Protein AF-A0A0H5RF93-F1 (afdb_monomer)

InterPro domains:
  IPR007694 DNA helicase, DnaB-like, C-terminal [PS51199] (50-116)
  IPR027032 Twinkle-like protein [PTHR12873] (6-116)
  IPR027417 P-loop containing nucleoside triphosphate hydrolase [G3DSA:3.40.50.300] (36-116)
  IPR027417 P-loop containing nucleoside triphosphate hydrolase [SSF52540] (62-112)

Structure (mmCIF, N/CA/C/O backbone):
data_AF-A0A0H5RF93-F1
#
_entry.id   AF-A0A0H5RF93-F1
#
loop_
_atom_site.group_PDB
_atom_site.id
_atom_site.type_symbol
_atom_site.label_atom_id
_atom_site.label_alt_id
_atom_site.label_comp_id
_atom_site.label_asym_id
_atom_site.label_entity_id
_atom_site.label_seq_id
_atom_site.pdbx_PDB_ins_code
_atom_site.Cartn_x
_atom_site.Cartn_y
_atom_site.Cartn_z
_atom_site.occupancy
_atom_site.B_iso_or_equiv
_atom_site.auth_seq_id
_atom_site.auth_comp_id
_atom_site.auth_asym_id
_atom_site.auth_atom_id
_atom_site.pdbx_PDB_model_num
ATOM 1 N N . MET A 1 1 ? -25.275 -1.499 16.726 1.00 42.38 1 MET A N 1
ATOM 2 C CA . MET A 1 1 ? -26.445 -0.601 16.845 1.00 42.38 1 MET A CA 1
ATOM 3 C C . MET A 1 1 ? -26.728 -0.433 18.327 1.00 42.38 1 MET A C 1
ATOM 5 O O . MET A 1 1 ? -26.791 -1.441 19.017 1.00 42.38 1 MET A O 1
ATOM 9 N N . ALA A 1 2 ? -26.758 0.797 18.841 1.00 53.88 2 ALA A N 1
ATOM 10 C CA . ALA A 1 2 ? -26.924 1.041 20.272 1.00 53.88 2 ALA A CA 1
ATOM 11 C C . ALA A 1 2 ? -28.311 0.555 20.735 1.00 53.88 2 ALA A C 1
ATOM 13 O O . ALA A 1 2 ? -29.326 1.022 20.228 1.00 53.88 2 ALA A O 1
ATOM 14 N N . ASN A 1 3 ? -28.351 -0.394 21.674 1.00 66.38 3 ASN A N 1
ATOM 15 C CA . ASN A 1 3 ? -29.578 -0.980 22.235 1.00 66.38 3 ASN A CA 1
ATOM 16 C C . ASN A 1 3 ? -30.259 -0.031 23.249 1.00 66.38 3 ASN A C 1
ATOM 18 O O . ASN A 1 3 ? -30.488 -0.405 24.396 1.00 66.38 3 ASN A O 1
ATOM 22 N N . GLY A 1 4 ? -30.550 1.211 22.853 1.00 76.88 4 GLY A N 1
ATOM 23 C CA . GLY A 1 4 ? -31.183 2.229 23.700 1.00 76.88 4 GLY A CA 1
ATOM 24 C C . GLY A 1 4 ? -32.381 2.908 23.024 1.00 76.88 4 GLY A C 1
ATOM 25 O O . GLY A 1 4 ? -32.567 2.748 21.817 1.00 76.88 4 GLY A O 1
ATOM 26 N N . PRO A 1 5 ? -33.223 3.642 23.781 1.00 84.62 5 PRO A N 1
ATOM 27 C CA . PRO A 1 5 ? -34.271 4.479 23.198 1.00 84.62 5 PRO A CA 1
ATOM 28 C C . PRO A 1 5 ? -33.651 5.520 22.254 1.00 84.62 5 PRO A C 1
ATOM 30 O O . PRO A 1 5 ? -32.599 6.082 22.556 1.00 84.62 5 PRO A O 1
ATOM 33 N N . LYS A 1 6 ? -34.296 5.774 21.112 1.00 88.31 6 LYS A N 1
ATOM 34 C CA . LYS A 1 6 ? -33.843 6.723 20.088 1.00 88.31 6 LYS A CA 1
ATOM 35 C C . LYS A 1 6 ? -33.784 8.151 20.622 1.00 88.31 6 LYS A C 1
ATOM 37 O O . LYS A 1 6 ? -32.885 8.904 20.261 1.00 88.31 6 LYS A O 1
ATOM 42 N N . ASP A 1 7 ? -34.759 8.528 21.445 1.00 89.56 7 ASP A N 1
ATOM 43 C CA . ASP A 1 7 ? -34.885 9.860 22.028 1.00 89.56 7 ASP A CA 1
ATOM 44 C C . ASP A 1 7 ? -35.513 9.822 23.435 1.00 89.56 7 ASP A C 1
ATOM 46 O O . ASP A 1 7 ? -35.921 8.774 23.944 1.00 89.56 7 ASP A O 1
ATOM 50 N N . ALA A 1 8 ? -35.559 10.983 24.096 1.00 88.12 8 ALA A N 1
ATOM 51 C CA . ALA A 1 8 ? -36.089 11.115 25.454 1.00 88.12 8 ALA A CA 1
ATOM 52 C C . ALA A 1 8 ? -37.592 10.799 25.550 1.00 88.12 8 ALA A C 1
ATOM 54 O O . ALA A 1 8 ? -38.060 10.361 26.600 1.00 88.12 8 ALA A O 1
ATOM 55 N N . ASN A 1 9 ? -38.343 10.992 24.463 1.00 90.50 9 ASN A N 1
ATOM 56 C CA . ASN A 1 9 ? -39.762 10.662 24.423 1.00 90.50 9 ASN A CA 1
ATOM 57 C C . ASN A 1 9 ? -39.957 9.141 24.377 1.00 90.50 9 ASN A C 1
ATOM 59 O O . ASN A 1 9 ? -40.767 8.588 25.116 1.00 90.50 9 ASN A O 1
ATOM 63 N N . GLU A 1 10 ? -39.153 8.438 23.581 1.00 91.25 10 GLU A N 1
ATOM 64 C CA . GLU A 1 10 ? -39.138 6.979 23.572 1.00 91.25 10 GLU A CA 1
ATOM 65 C C . GLU A 1 10 ? -38.654 6.406 24.913 1.00 91.25 10 GLU A C 1
ATOM 67 O O . GLU A 1 10 ? -39.185 5.394 25.371 1.00 91.25 10 GLU A O 1
ATOM 72 N N . ALA A 1 11 ? -37.703 7.065 25.584 1.00 89.50 11 ALA A N 1
ATOM 73 C CA . ALA A 1 11 ? -37.295 6.696 26.939 1.00 89.50 11 ALA A CA 1
ATOM 74 C C . ALA A 1 11 ? -38.458 6.824 27.940 1.00 89.50 11 ALA A C 1
ATOM 76 O O . ALA A 1 11 ? -38.681 5.908 28.730 1.00 89.50 11 ALA A 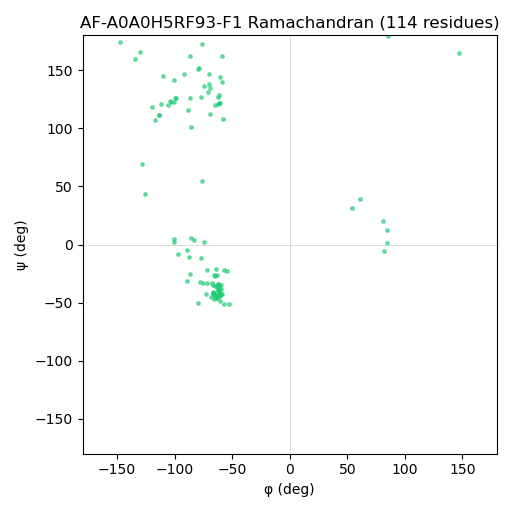O 1
ATOM 77 N N . LEU A 1 12 ? -39.241 7.908 27.858 1.00 88.06 12 LEU A N 1
ATOM 78 C CA . LEU A 1 12 ? -40.425 8.123 28.693 1.00 88.06 12 LEU A CA 1
ATOM 79 C C . LEU A 1 12 ? -41.512 7.069 28.428 1.00 88.06 12 LEU A C 1
ATOM 81 O O . LEU A 1 12 ? -42.031 6.476 29.371 1.00 88.06 12 LEU A O 1
ATOM 85 N N . LEU A 1 13 ? -41.808 6.781 27.156 1.00 90.69 13 LEU A N 1
ATOM 86 C CA . LEU A 1 13 ? -42.777 5.750 26.763 1.00 90.69 13 LEU A CA 1
ATOM 87 C C . LEU A 1 13 ? -42.361 4.348 27.230 1.00 90.69 13 LEU A C 1
ATOM 89 O O . LEU A 1 13 ? -43.210 3.548 27.617 1.00 90.69 13 LEU A O 1
ATOM 93 N N . LYS A 1 14 ? -41.056 4.052 27.231 1.00 89.69 14 LYS A N 1
ATOM 94 C CA . LYS A 1 14 ? -40.497 2.775 27.703 1.00 89.69 14 LYS A CA 1
ATOM 95 C C . LYS A 1 14 ? -40.244 2.730 29.216 1.00 89.69 14 LYS A C 1
ATOM 97 O O . LYS A 1 14 ? -39.691 1.743 29.692 1.00 89.69 14 LYS A O 1
ATOM 102 N N . SER A 1 15 ? -40.635 3.761 29.973 1.00 88.75 15 SER A N 1
ATOM 103 C CA . SER A 1 15 ? -40.370 3.882 31.419 1.00 88.75 15 SER A CA 1
ATOM 104 C C . SER A 1 15 ? -38.883 3.745 31.790 1.00 88.75 15 SER A C 1
ATOM 106 O O . SER A 1 15 ? -38.536 3.252 32.863 1.00 88.75 15 SER A O 1
ATOM 108 N N . VAL A 1 16 ? -37.985 4.177 30.899 1.00 88.12 16 VAL A N 1
ATOM 109 C CA . VAL A 1 16 ? -36.537 4.169 31.126 1.00 88.12 16 VAL A CA 1
ATOM 110 C C . VAL A 1 16 ? -36.133 5.457 31.841 1.00 88.12 16 VAL A C 1
ATOM 112 O O . VAL A 1 16 ? -36.412 6.562 31.378 1.00 88.12 16 VAL A O 1
ATOM 115 N N . SER A 1 17 ? -35.436 5.319 32.968 1.00 88.19 1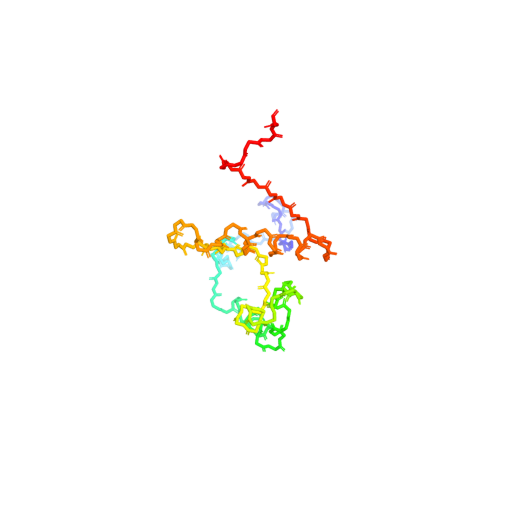7 SER A N 1
ATOM 116 C CA . SER A 1 17 ? -34.931 6.449 33.751 1.00 88.19 17 SER A CA 1
ATOM 117 C C . SER A 1 17 ? -33.801 7.182 33.019 1.00 88.19 17 SER A C 1
ATOM 119 O O . SER A 1 17 ? -32.690 6.670 32.868 1.00 88.19 17 SER A O 1
ATOM 121 N N . ILE A 1 18 ? -34.066 8.423 32.599 1.00 85.56 18 ILE A N 1
ATOM 122 C CA . ILE A 1 18 ? -33.073 9.300 31.953 1.00 85.56 18 ILE A CA 1
ATOM 123 C C . ILE A 1 18 ? -31.910 9.614 32.910 1.00 85.56 18 ILE A C 1
ATOM 125 O O . ILE A 1 18 ? -30.762 9.714 32.482 1.00 85.56 18 ILE A O 1
ATOM 129 N N . ALA A 1 19 ? -32.181 9.729 34.213 1.00 89.00 19 ALA A N 1
ATOM 130 C CA . ALA A 1 19 ? -31.155 10.014 35.213 1.00 89.00 19 ALA A CA 1
ATOM 131 C C . ALA A 1 19 ? -30.105 8.894 35.298 1.00 89.00 19 ALA A C 1
ATOM 133 O O . ALA A 1 19 ? -28.916 9.172 35.462 1.00 89.00 19 ALA A O 1
ATOM 134 N N . ASP A 1 20 ? -30.528 7.641 35.138 1.00 87.81 20 ASP A N 1
ATOM 135 C CA . ASP A 1 20 ? -29.622 6.493 35.165 1.00 87.81 20 ASP A CA 1
ATOM 136 C C . ASP A 1 20 ? -28.863 6.342 33.840 1.00 87.81 20 ASP A C 1
ATOM 138 O O . ASP A 1 20 ? -27.679 5.996 33.846 1.00 87.81 20 ASP A O 1
ATOM 142 N N . LEU A 1 21 ? -29.482 6.712 32.710 1.00 86.75 21 LEU A N 1
ATOM 143 C CA . LEU A 1 21 ? -28.788 6.833 31.421 1.00 86.75 21 LEU A CA 1
ATOM 144 C C . LEU A 1 21 ? -27.663 7.876 31.473 1.00 86.75 21 LEU A C 1
ATOM 146 O O . LEU A 1 21 ? -26.567 7.608 30.995 1.00 86.75 21 LEU A O 1
ATOM 150 N N . ILE A 1 22 ? -27.889 9.036 32.101 1.00 87.50 22 ILE A N 1
ATOM 151 C CA . ILE A 1 22 ? -26.855 10.076 32.246 1.00 87.50 22 ILE A CA 1
ATOM 152 C C . ILE A 1 22 ? -25.717 9.602 33.160 1.00 87.50 22 ILE A C 1
ATOM 154 O O . ILE A 1 22 ? -24.550 9.818 32.843 1.00 87.50 22 ILE A O 1
ATOM 158 N N . LYS A 1 23 ? -26.029 8.934 34.279 1.00 89.69 23 LYS A N 1
ATOM 159 C CA . LYS A 1 23 ? -25.007 8.416 35.210 1.00 89.69 23 LYS A CA 1
ATOM 160 C C . LYS A 1 23 ? -24.151 7.302 34.606 1.00 89.69 23 LYS A C 1
ATOM 162 O O . LYS A 1 23 ? -22.977 7.195 34.943 1.00 89.69 23 LYS A O 1
ATOM 167 N N . SER A 1 24 ? -24.744 6.464 33.758 1.00 87.50 24 SER A N 1
ATOM 168 C CA . SER A 1 24 ? -24.068 5.339 33.098 1.00 87.50 24 SER A CA 1
ATOM 169 C C . SER A 1 24 ? -23.418 5.712 31.762 1.00 87.50 24 SER A C 1
ATOM 171 O O . SER A 1 24 ? -22.739 4.881 31.158 1.00 87.50 24 SER A O 1
ATOM 173 N N . ALA A 1 25 ? -23.600 6.952 31.300 1.00 85.12 25 ALA A N 1
ATOM 174 C CA . ALA A 1 25 ? -23.060 7.417 30.035 1.00 85.12 25 ALA A CA 1
ATOM 175 C C . ALA A 1 25 ? -21.525 7.361 30.036 1.00 85.12 25 ALA A C 1
ATOM 177 O O . ALA A 1 25 ? -20.848 8.014 30.834 1.00 85.12 25 ALA A O 1
ATOM 178 N N . ALA A 1 26 ? -20.966 6.601 29.098 1.00 82.06 26 ALA A N 1
ATOM 179 C CA . ALA A 1 26 ? -19.544 6.642 28.803 1.00 82.06 26 ALA A CA 1
ATOM 180 C C . ALA A 1 26 ? -19.222 7.865 27.935 1.00 82.06 26 ALA A C 1
ATOM 182 O O . ALA A 1 26 ? -20.050 8.324 27.143 1.00 82.06 26 ALA A O 1
ATOM 183 N N . ARG A 1 27 ? -17.992 8.383 28.046 1.00 78.38 27 ARG A N 1
ATOM 184 C CA . ARG A 1 27 ? -17.518 9.394 27.096 1.00 78.38 27 ARG A CA 1
ATOM 185 C C . ARG A 1 27 ? -17.512 8.776 2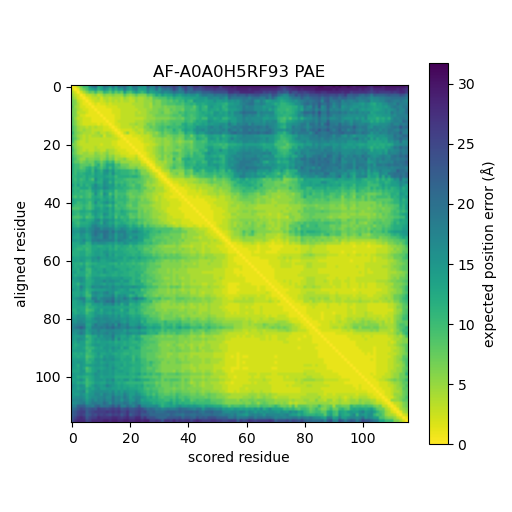5.697 1.00 78.38 27 ARG A C 1
ATOM 187 O O . ARG A 1 27 ? -16.929 7.702 25.542 1.00 78.38 27 ARG A O 1
ATOM 194 N N . PRO A 1 28 ? -18.119 9.431 24.695 1.00 74.31 28 PRO A N 1
ATOM 195 C CA . PRO A 1 28 ? -18.026 8.954 23.330 1.00 74.31 28 PRO A CA 1
ATOM 196 C C . PRO A 1 28 ? -16.550 8.951 22.933 1.00 74.31 28 PRO A C 1
ATOM 198 O O . PRO A 1 28 ? -15.867 9.973 23.023 1.00 74.31 28 PRO A O 1
ATOM 201 N N . GLN A 1 29 ? -16.046 7.781 22.551 1.00 74.25 29 GLN A N 1
ATOM 202 C CA . GLN A 1 29 ? -14.761 7.707 21.877 1.00 74.25 29 GLN A CA 1
ATOM 203 C C . GLN A 1 29 ? -14.933 8.303 20.483 1.00 74.25 29 GLN A C 1
ATOM 205 O O . GLN A 1 29 ? -15.955 8.100 19.828 1.00 74.25 29 GLN A O 1
ATOM 210 N N . HIS A 1 30 ? -13.955 9.093 20.057 1.00 79.81 30 HIS A N 1
ATOM 211 C CA . HIS A 1 30 ? -13.967 9.646 18.715 1.00 79.81 30 HIS A CA 1
ATOM 212 C C . HIS A 1 30 ? -13.699 8.511 17.724 1.00 79.81 30 HIS A C 1
ATOM 214 O O . HIS A 1 30 ? -12.734 7.776 17.903 1.00 79.81 30 HIS A O 1
ATOM 220 N N . GLU A 1 31 ? -14.503 8.392 16.667 1.00 77.00 31 GLU A N 1
ATOM 221 C CA . GLU A 1 31 ? -14.437 7.268 15.713 1.00 77.00 31 GLU A CA 1
ATOM 222 C C . GLU A 1 31 ? -13.057 7.089 15.054 1.00 77.00 31 GLU A C 1
ATOM 224 O O . GLU A 1 31 ? -12.719 6.009 14.586 1.00 77.00 31 GLU A O 1
ATOM 229 N N . GLN A 1 32 ? -12.242 8.147 15.034 1.00 82.06 32 GLN A N 1
ATOM 230 C CA . GLN A 1 32 ? -10.887 8.144 14.470 1.00 82.06 32 GLN A CA 1
ATOM 231 C C . GLN A 1 32 ? -9.761 8.011 15.513 1.00 82.06 32 GLN A C 1
ATOM 233 O O . GLN A 1 32 ? -8.591 8.093 15.149 1.00 82.06 32 GLN A O 1
ATOM 238 N N . ILE A 1 33 ? -10.081 7.861 16.803 1.00 84.75 33 ILE A N 1
ATOM 239 C CA . ILE A 1 33 ? -9.089 7.726 17.879 1.00 84.75 33 ILE A CA 1
ATOM 240 C C . ILE A 1 33 ? -9.197 6.322 18.465 1.00 84.75 33 ILE A C 1
ATOM 242 O O . ILE A 1 33 ? -10.167 6.000 19.144 1.00 84.75 33 ILE A O 1
ATOM 246 N N . LEU A 1 34 ? -8.169 5.513 18.226 1.00 85.50 34 LEU A N 1
ATOM 247 C CA . LEU A 1 34 ? -8.049 4.156 18.753 1.00 85.50 34 LEU A CA 1
ATOM 248 C C . LEU A 1 34 ? -7.117 4.135 19.966 1.00 85.50 34 LEU A C 1
ATOM 250 O O . LEU A 1 34 ? -6.093 4.824 19.994 1.00 85.50 34 LEU A O 1
ATOM 254 N N . GLY A 1 35 ? -7.457 3.327 20.966 1.00 86.88 35 GLY A N 1
ATOM 255 C CA . GLY A 1 35 ? -6.563 2.983 22.061 1.00 86.88 35 GLY A CA 1
ATOM 256 C C . GLY A 1 35 ? -5.671 1.788 21.715 1.00 86.88 35 GLY A C 1
ATOM 257 O O . GLY A 1 35 ? -5.963 0.985 20.834 1.00 86.88 35 GLY A O 1
ATOM 258 N N . ILE A 1 36 ? -4.585 1.610 22.472 1.00 87.56 36 ILE A N 1
ATOM 259 C CA . ILE A 1 36 ? -3.666 0.465 22.302 1.00 87.56 36 ILE A CA 1
ATOM 260 C C . ILE A 1 36 ? -4.391 -0.876 22.507 1.00 87.56 36 ILE A C 1
ATOM 262 O O . ILE A 1 36 ? -4.070 -1.863 21.850 1.00 87.56 36 ILE A O 1
ATOM 266 N N . ALA A 1 37 ? -5.369 -0.918 23.416 1.00 89.38 37 ALA A N 1
ATOM 267 C CA . ALA A 1 37 ? -6.154 -2.123 23.671 1.00 89.38 37 ALA A CA 1
ATOM 268 C C . ALA A 1 37 ? -6.951 -2.565 22.433 1.00 89.38 37 ALA A C 1
ATOM 270 O O . ALA A 1 37 ? -7.069 -3.767 22.198 1.00 89.38 37 ALA A O 1
ATOM 271 N N . ASP A 1 38 ? -7.419 -1.605 21.632 1.00 89.00 38 ASP A N 1
ATOM 272 C CA . ASP A 1 38 ? -8.214 -1.857 20.430 1.00 89.00 38 ASP A CA 1
ATOM 273 C C . ASP A 1 38 ? -7.347 -2.456 19.309 1.00 89.00 38 ASP A C 1
ATOM 275 O O . ASP A 1 38 ? -7.794 -3.338 18.584 1.00 89.00 38 ASP A O 1
ATOM 279 N N . LEU A 1 39 ? -6.067 -2.069 19.237 1.00 92.12 39 LEU A N 1
ATOM 280 C CA . LEU A 1 39 ? -5.103 -2.565 18.243 1.00 92.12 39 LEU A CA 1
ATOM 281 C C . LEU A 1 39 ? -4.564 -3.971 18.540 1.00 92.12 39 LEU A C 1
ATOM 283 O O . LEU A 1 39 ? -3.894 -4.571 17.702 1.00 92.12 39 LEU A O 1
ATOM 287 N N . ARG A 1 40 ? -4.801 -4.518 19.739 1.00 94.31 40 ARG A N 1
ATOM 288 C CA . ARG A 1 40 ? -4.165 -5.772 20.180 1.00 94.31 40 ARG A CA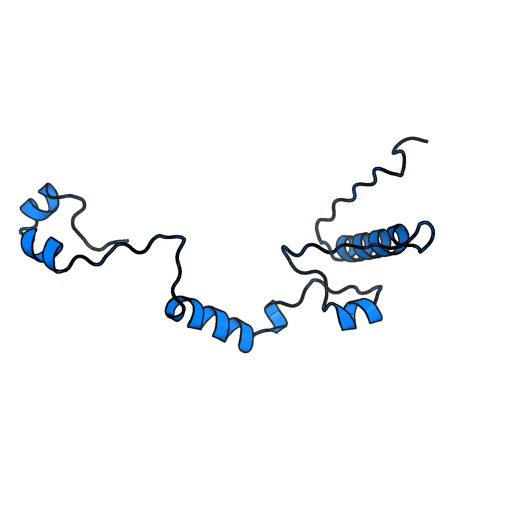 1
ATOM 289 C C . ARG A 1 40 ? -4.493 -6.954 19.268 1.00 94.31 40 ARG A C 1
ATOM 291 O O . ARG A 1 40 ? -3.629 -7.802 19.054 1.00 94.31 40 ARG A O 1
ATOM 298 N N . ALA A 1 41 ? -5.729 -7.024 18.780 1.00 92.56 41 ALA A N 1
ATOM 299 C CA . ALA A 1 41 ? -6.160 -8.084 17.876 1.00 92.56 41 ALA A CA 1
ATOM 300 C C . ALA A 1 41 ? -5.467 -7.967 16.511 1.00 92.56 41 ALA A C 1
ATOM 302 O O . ALA A 1 41 ? -4.937 -8.961 16.023 1.00 92.56 41 ALA A O 1
ATOM 303 N N . ASP A 1 42 ? -5.395 -6.754 15.960 1.00 90.88 42 ASP A N 1
ATOM 304 C CA . ASP A 1 42 ? -4.761 -6.484 14.666 1.00 90.88 42 ASP A CA 1
ATOM 305 C C . ASP A 1 42 ? -3.258 -6.774 14.705 1.00 90.88 42 ASP A C 1
ATOM 307 O O . ASP A 1 42 ? -2.729 -7.456 13.830 1.00 90.88 42 ASP A O 1
ATOM 311 N N . VAL A 1 43 ? -2.576 -6.338 15.769 1.00 92.19 43 VAL A N 1
ATOM 312 C CA . VAL A 1 43 ? -1.146 -6.618 15.974 1.00 92.19 43 VAL A CA 1
ATOM 313 C C . VAL A 1 43 ? -0.897 -8.120 16.115 1.00 92.19 43 VAL A C 1
ATOM 315 O O . VAL A 1 43 ? 0.084 -8.641 15.587 1.00 92.19 43 VAL A O 1
ATOM 318 N N . LEU A 1 44 ? -1.771 -8.840 16.825 1.00 94.06 44 LEU A N 1
ATOM 319 C CA . LEU A 1 44 ? -1.647 -10.289 16.949 1.00 94.06 44 LEU A CA 1
ATOM 320 C C . LEU A 1 44 ? -1.852 -10.991 15.598 1.00 94.06 44 LEU A C 1
ATOM 322 O O . LEU A 1 44 ? -1.095 -11.912 15.290 1.00 94.06 44 LEU A O 1
ATOM 326 N N . ASP A 1 45 ? -2.832 -10.564 14.794 1.00 93.19 45 ASP A N 1
ATOM 327 C CA . ASP A 1 45 ? -3.044 -11.101 13.441 1.00 93.19 45 ASP A CA 1
ATOM 328 C C . ASP A 1 45 ? -1.820 -10.850 12.555 1.00 93.19 45 ASP A C 1
ATOM 330 O O . ASP A 1 45 ? -1.363 -11.766 11.875 1.00 93.19 45 ASP A O 1
ATOM 334 N N . GLU A 1 46 ? -1.222 -9.659 12.630 1.00 91.38 46 GLU A N 1
ATOM 335 C CA . GLU A 1 46 ? -0.015 -9.318 11.874 1.00 91.38 46 GLU A CA 1
ATOM 336 C C . GLU A 1 46 ? 1.178 -10.206 12.244 1.00 91.38 46 GLU A C 1
ATOM 338 O O . GLU A 1 46 ? 1.868 -10.727 11.364 1.00 91.38 46 GLU A O 1
ATOM 343 N N . VAL A 1 47 ? 1.395 -10.448 13.539 1.00 91.38 47 VAL A N 1
ATOM 344 C CA . VAL A 1 47 ? 2.486 -11.309 14.019 1.00 91.38 47 VAL A CA 1
ATOM 345 C C . VAL A 1 47 ? 2.273 -12.768 13.609 1.00 91.38 47 VAL A C 1
ATOM 347 O O . VAL A 1 47 ? 3.224 -13.437 13.202 1.00 91.38 47 VAL A O 1
ATOM 350 N N . LEU A 1 48 ? 1.042 -13.277 13.707 1.00 94.12 48 LEU A N 1
ATOM 351 C CA . LEU A 1 48 ? 0.731 -14.669 13.369 1.00 94.12 48 LEU A CA 1
ATOM 352 C C . LEU A 1 48 ? 0.685 -14.912 11.856 1.00 94.12 48 LEU A C 1
ATOM 354 O O . LEU A 1 48 ? 1.055 -15.991 11.393 1.00 94.12 48 LEU A O 1
ATOM 358 N N . TYR A 1 49 ? 0.248 -13.918 11.083 1.00 90.06 49 TYR A N 1
ATOM 359 C CA . TYR A 1 49 ? -0.013 -14.036 9.652 1.00 90.06 49 TYR A CA 1
ATOM 360 C C . TYR A 1 49 ? 0.744 -12.996 8.822 1.00 90.06 49 TYR A C 1
ATOM 362 O O . TYR A 1 49 ? 0.213 -12.460 7.847 1.00 90.06 49 TYR A O 1
ATOM 370 N N . GLY A 1 50 ? 2.019 -12.768 9.143 1.00 82.81 50 GLY A N 1
ATOM 371 C CA . GLY A 1 50 ? 2.877 -11.806 8.439 1.00 82.81 50 GLY A CA 1
ATOM 372 C C . GLY A 1 50 ? 2.965 -12.017 6.919 1.00 82.81 50 GLY A C 1
ATOM 373 O O . GLY A 1 50 ? 3.203 -11.072 6.170 1.00 82.81 50 GLY A O 1
ATOM 374 N N . SER A 1 51 ? 2.698 -13.232 6.424 1.00 82.44 51 SER A N 1
ATOM 375 C CA . SER A 1 51 ? 2.626 -13.517 4.985 1.00 82.44 51 SER A CA 1
ATOM 376 C C . SER A 1 51 ? 1.504 -12.767 4.258 1.00 82.44 51 SER A C 1
ATOM 378 O O . SER A 1 51 ? 1.658 -12.473 3.075 1.00 82.44 51 SER A O 1
ATOM 380 N N . LYS A 1 52 ? 0.415 -12.394 4.950 1.00 82.19 52 LYS A N 1
ATOM 381 C CA . LYS A 1 52 ? -0.676 -11.568 4.395 1.00 82.19 52 LYS A CA 1
ATOM 382 C C . LYS A 1 52 ? -0.213 -10.154 4.020 1.00 82.19 52 LYS A C 1
ATOM 384 O O . LYS A 1 52 ? -0.865 -9.495 3.216 1.00 82.19 52 LYS A O 1
ATOM 389 N N . TYR A 1 53 ? 0.901 -9.701 4.596 1.00 82.12 53 TYR A N 1
ATOM 390 C CA . TYR A 1 53 ? 1.446 -8.352 4.435 1.00 82.12 53 TYR A CA 1
ATOM 391 C C . TYR A 1 53 ? 2.613 -8.303 3.432 1.00 82.12 53 TYR A C 1
ATOM 393 O O . TYR A 1 53 ? 3.239 -7.257 3.244 1.00 82.12 53 TYR A O 1
ATOM 401 N N . ILE A 1 54 ? 2.909 -9.428 2.771 1.00 87.88 54 ILE A N 1
ATOM 402 C CA . ILE A 1 54 ? 3.874 -9.500 1.671 1.00 87.88 54 ILE A CA 1
ATOM 403 C C . ILE A 1 54 ? 3.242 -8.874 0.421 1.00 87.88 54 ILE A C 1
ATOM 405 O O . ILE A 1 54 ? 2.070 -9.096 0.119 1.00 87.88 54 ILE A O 1
ATOM 409 N N . GLY A 1 55 ? 4.023 -8.067 -0.297 1.00 92.88 55 GLY A N 1
ATOM 410 C CA . GLY A 1 55 ? 3.582 -7.419 -1.525 1.00 92.88 55 GLY A CA 1
ATOM 411 C C . GLY A 1 55 ? 3.550 -8.364 -2.728 1.00 92.88 55 GLY A C 1
ATOM 412 O O . GLY A 1 55 ? 4.055 -9.486 -2.681 1.00 92.88 55 GLY A O 1
ATOM 413 N N . VAL A 1 56 ? 3.007 -7.882 -3.847 1.00 95.06 56 VAL A N 1
ATOM 414 C CA . VAL A 1 56 ? 3.038 -8.612 -5.123 1.00 95.06 56 VAL A CA 1
ATOM 415 C C . VAL A 1 56 ? 4.498 -8.821 -5.536 1.00 95.06 56 VAL A C 1
ATOM 417 O O . VAL A 1 56 ? 5.238 -7.839 -5.637 1.00 95.06 56 VAL A O 1
ATOM 420 N N . PRO A 1 57 ? 4.959 -10.066 -5.722 1.00 95.19 57 PRO A N 1
ATOM 421 C CA . PRO A 1 57 ? 6.373 -10.335 -5.917 1.00 95.19 57 PRO A CA 1
ATOM 422 C C . PRO A 1 57 ? 6.876 -9.835 -7.275 1.00 95.19 57 PRO A C 1
ATOM 424 O O . PRO A 1 57 ? 6.170 -9.920 -8.273 1.00 95.19 57 PRO A O 1
ATOM 427 N N . PHE A 1 58 ? 8.128 -9.384 -7.345 1.00 95.88 58 PHE A N 1
ATOM 428 C CA . PHE A 1 58 ? 8.797 -9.117 -8.621 1.00 95.88 58 PHE A CA 1
ATOM 429 C C . PHE A 1 58 ? 9.439 -10.402 -9.156 1.00 95.88 58 PHE A C 1
ATOM 431 O O . PHE A 1 58 ? 10.512 -10.802 -8.696 1.00 95.88 58 PHE A O 1
ATOM 438 N N . ALA A 1 59 ? 8.795 -11.064 -10.120 1.00 93.44 59 ALA A N 1
ATOM 439 C CA . ALA A 1 59 ? 9.297 -12.297 -10.723 1.00 93.44 59 AL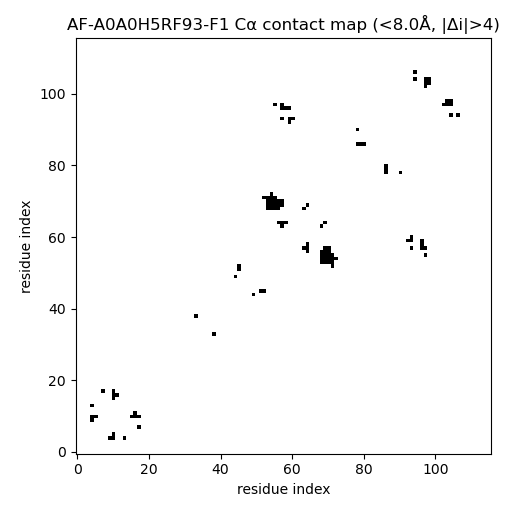A A CA 1
ATOM 440 C C . ALA A 1 59 ? 10.577 -12.062 -11.541 1.00 93.44 59 ALA A C 1
ATOM 442 O O . ALA A 1 59 ? 11.469 -12.909 -11.578 1.00 93.44 59 ALA A O 1
ATOM 443 N N . THR A 1 60 ? 10.690 -10.890 -12.166 1.00 95.19 60 THR A N 1
ATOM 444 C CA . THR A 1 60 ? 11.810 -10.547 -13.055 1.00 95.19 60 THR A CA 1
ATOM 445 C C . THR A 1 60 ? 13.016 -9.950 -12.325 1.00 95.19 60 THR A C 1
ATOM 447 O O . THR A 1 60 ? 14.093 -9.832 -12.907 1.00 95.19 60 THR A O 1
ATOM 450 N N . LEU A 1 61 ? 12.868 -9.602 -11.040 1.00 95.19 61 LEU A N 1
ATOM 451 C CA . LEU A 1 61 ? 13.894 -8.939 -10.228 1.00 95.19 61 LEU A CA 1
ATOM 452 C C . LEU A 1 61 ? 14.123 -9.697 -8.903 1.00 95.19 61 LEU A C 1
ATOM 454 O O . LEU A 1 61 ? 13.801 -9.172 -7.835 1.00 95.19 61 LEU A O 1
ATOM 458 N N . PRO A 1 62 ? 14.707 -10.913 -8.922 1.00 95.44 62 PRO A N 1
ATOM 459 C CA . PRO A 1 62 ? 14.788 -11.789 -7.746 1.00 95.44 62 PRO A CA 1
ATOM 460 C C . PRO A 1 62 ? 15.577 -11.180 -6.578 1.00 95.44 62 PRO A C 1
ATOM 462 O O . PRO A 1 62 ? 15.177 -11.309 -5.422 1.00 95.44 62 PRO A O 1
ATOM 465 N N . THR A 1 63 ? 16.665 -10.458 -6.859 1.00 96.12 63 THR A N 1
ATOM 466 C CA . THR A 1 63 ? 17.447 -9.764 -5.822 1.00 96.12 63 THR A CA 1
ATOM 467 C C . THR A 1 63 ? 16.638 -8.644 -5.170 1.00 96.12 63 THR A C 1
ATOM 469 O O . THR A 1 63 ? 16.631 -8.514 -3.948 1.00 96.12 63 THR A O 1
ATOM 472 N N . LEU A 1 64 ? 15.909 -7.858 -5.969 1.00 93.88 64 LEU A N 1
ATOM 473 C CA . LEU A 1 64 ? 15.051 -6.791 -5.455 1.00 93.88 64 LEU A CA 1
ATOM 474 C C . LEU A 1 64 ? 13.877 -7.373 -4.659 1.00 93.88 64 LEU A C 1
ATOM 476 O O . LEU A 1 64 ? 13.561 -6.876 -3.582 1.00 93.88 64 LEU A O 1
ATOM 480 N N . GLN A 1 65 ? 13.283 -8.465 -5.143 1.00 95.06 65 GLN A N 1
ATOM 481 C CA . GLN A 1 65 ? 12.227 -9.196 -4.452 1.00 95.06 65 GLN A CA 1
ATOM 482 C C . GLN A 1 65 ? 12.687 -9.703 -3.084 1.00 95.06 65 GLN A C 1
ATOM 484 O O . GLN A 1 65 ? 11.953 -9.586 -2.101 1.00 95.06 65 GLN A O 1
ATOM 489 N N . ALA A 1 66 ? 13.905 -10.240 -2.997 1.00 95.06 66 ALA A N 1
ATOM 490 C CA . ALA A 1 66 ? 14.463 -10.717 -1.738 1.00 95.06 66 ALA A CA 1
ATOM 491 C C . ALA A 1 66 ? 14.595 -9.593 -0.697 1.00 95.06 66 ALA A C 1
ATOM 493 O O . ALA A 1 66 ? 14.371 -9.857 0.488 1.00 95.06 66 ALA A O 1
ATOM 494 N N . LEU A 1 67 ? 14.904 -8.369 -1.142 1.00 94.31 67 LEU A N 1
ATOM 495 C CA . LEU A 1 67 ? 15.053 -7.182 -0.299 1.00 94.31 67 LEU A CA 1
ATOM 496 C C . LEU A 1 67 ? 13.706 -6.550 0.081 1.00 94.31 67 LEU A C 1
ATOM 498 O O . LEU A 1 67 ? 13.466 -6.294 1.256 1.00 94.31 67 LEU A O 1
ATOM 502 N N . LEU A 1 68 ? 12.828 -6.302 -0.895 1.00 93.00 68 LEU A N 1
ATOM 503 C CA . LEU A 1 68 ? 11.592 -5.536 -0.691 1.00 93.00 68 LEU A CA 1
ATOM 504 C C . LEU A 1 68 ? 10.407 -6.384 -0.224 1.00 93.00 68 LEU A C 1
ATOM 506 O O . LEU A 1 68 ? 9.508 -5.856 0.427 1.00 93.00 68 LEU A O 1
ATOM 510 N N . LYS A 1 69 ? 10.419 -7.688 -0.533 1.00 93.69 69 LYS A N 1
ATOM 511 C CA . LYS A 1 69 ? 9.286 -8.609 -0.348 1.00 93.69 69 LYS A CA 1
ATOM 512 C C . LYS A 1 69 ? 8.043 -8.200 -1.155 1.00 93.69 69 LYS A C 1
ATOM 514 O O . LYS A 1 69 ? 6.918 -8.370 -0.695 1.00 93.69 69 LYS A O 1
ATOM 519 N N . GLY A 1 70 ? 8.262 -7.723 -2.379 1.00 94.06 70 GLY A N 1
ATOM 520 C CA . GLY A 1 70 ? 7.213 -7.366 -3.335 1.00 94.06 70 GLY A CA 1
ATOM 521 C C . GLY A 1 70 ? 6.663 -5.950 -3.172 1.00 94.06 70 GLY A C 1
ATOM 522 O O . GLY A 1 70 ? 7.089 -5.202 -2.296 1.00 94.06 70 GLY A O 1
ATOM 523 N N . HIS A 1 71 ? 5.713 -5.599 -4.040 1.00 94.94 71 HIS A N 1
ATOM 524 C CA . HIS A 1 71 ? 5.020 -4.315 -4.047 1.00 94.94 71 HIS A CA 1
ATOM 525 C C . HIS A 1 71 ? 3.778 -4.335 -3.145 1.00 94.94 71 HIS A C 1
ATOM 527 O O . HIS A 1 71 ? 2.828 -5.080 -3.407 1.00 94.94 71 HIS A O 1
ATOM 533 N N . ARG A 1 72 ? 3.766 -3.538 -2.074 1.00 93.62 72 ARG A N 1
ATOM 534 C CA . ARG A 1 72 ? 2.661 -3.496 -1.098 1.00 93.62 72 ARG A CA 1
ATOM 535 C C . ARG A 1 72 ? 1.623 -2.434 -1.439 1.00 93.62 72 ARG A C 1
ATOM 537 O O . ARG A 1 72 ? 1.930 -1.338 -1.898 1.00 93.62 72 ARG A O 1
ATOM 544 N N . LYS A 1 73 ? 0.364 -2.734 -1.120 1.00 90.25 73 LYS A N 1
ATOM 545 C CA . LYS A 1 73 ? -0.744 -1.789 -1.281 1.00 90.25 73 LYS A CA 1
ATOM 546 C C . LYS A 1 73 ? -0.528 -0.556 -0.395 1.00 90.25 73 LYS A C 1
ATOM 548 O O . LYS A 1 73 ? -0.373 -0.685 0.813 1.00 90.25 73 LYS A O 1
ATOM 553 N N . GLY A 1 74 ? -0.584 0.630 -1.000 1.00 90.50 74 GLY A N 1
ATOM 554 C CA . GLY A 1 74 ? -0.469 1.911 -0.295 1.00 90.50 74 GLY A CA 1
ATOM 555 C C . GLY A 1 74 ? 0.965 2.383 -0.037 1.00 90.50 74 GLY A C 1
ATOM 556 O O . GLY A 1 74 ? 1.136 3.448 0.549 1.00 90.50 74 GLY A O 1
ATOM 557 N N . GLU A 1 75 ? 1.989 1.640 -0.469 1.00 92.50 75 GLU A N 1
ATOM 558 C CA . GLU A 1 75 ? 3.374 2.098 -0.337 1.00 92.50 75 GLU A CA 1
ATOM 559 C C . GLU A 1 75 ? 3.753 3.113 -1.430 1.00 92.50 75 GLU A C 1
ATOM 561 O O . GLU A 1 75 ? 3.247 3.067 -2.553 1.00 92.50 75 GLU A O 1
ATOM 566 N N . LEU A 1 76 ? 4.686 4.013 -1.106 1.00 94.06 76 LEU A N 1
ATOM 567 C CA . LEU A 1 76 ? 5.308 4.933 -2.057 1.00 94.06 76 LEU A CA 1
ATOM 568 C C . LEU A 1 76 ? 6.787 4.576 -2.206 1.00 94.06 76 LEU A C 1
ATOM 570 O O . LEU A 1 76 ? 7.579 4.777 -1.285 1.00 94.06 76 LEU A O 1
ATOM 574 N N . THR A 1 77 ? 7.173 4.070 -3.375 1.00 92.38 77 THR A N 1
ATOM 575 C CA . THR A 1 77 ? 8.572 3.762 -3.694 1.00 92.38 77 THR A CA 1
ATOM 576 C C . THR A 1 77 ? 9.184 4.874 -4.540 1.00 92.38 77 THR A C 1
ATOM 578 O O . THR A 1 77 ? 8.664 5.213 -5.600 1.00 92.38 77 THR A O 1
ATOM 581 N N . VAL A 1 78 ? 10.319 5.422 -4.097 1.00 94.50 78 VAL A N 1
ATOM 582 C CA . VAL A 1 78 ? 11.039 6.492 -4.803 1.00 94.50 78 VAL A CA 1
ATOM 583 C C . VAL A 1 78 ? 12.369 5.961 -5.333 1.00 94.50 78 VAL A C 1
ATOM 585 O O . VAL A 1 78 ? 13.226 5.541 -4.560 1.00 94.50 78 VAL A O 1
ATOM 588 N N . PHE A 1 79 ? 12.563 6.025 -6.652 1.00 93.88 79 PHE A N 1
ATOM 589 C CA . PHE A 1 79 ? 13.839 5.720 -7.305 1.00 93.88 79 PHE A CA 1
ATOM 590 C C . PHE A 1 79 ? 14.579 7.011 -7.660 1.00 93.88 79 PHE A C 1
ATOM 592 O O . PHE A 1 79 ? 14.071 7.845 -8.408 1.00 93.88 79 PHE A O 1
ATOM 599 N N . THR A 1 80 ? 15.803 7.162 -7.155 1.00 95.06 80 THR A N 1
ATOM 600 C CA . THR A 1 80 ? 16.637 8.358 -7.351 1.00 95.06 80 THR A CA 1
ATOM 601 C C . THR A 1 80 ? 18.075 7.993 -7.727 1.00 95.06 80 THR A C 1
ATOM 603 O O . THR A 1 80 ? 18.514 6.864 -7.529 1.00 95.06 80 THR A O 1
ATOM 606 N N . GLY A 1 81 ? 18.795 8.939 -8.328 1.00 94.62 81 GLY A N 1
ATOM 607 C CA . GLY A 1 81 ? 20.159 8.776 -8.837 1.00 94.62 81 GLY A CA 1
ATOM 608 C C . GLY A 1 81 ? 20.415 9.619 -10.095 1.00 94.62 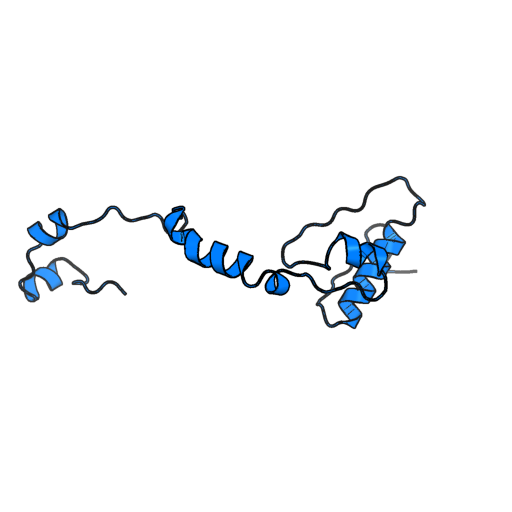81 GLY A C 1
ATOM 609 O O . GLY A 1 81 ? 19.454 10.083 -10.723 1.00 94.62 81 GLY A O 1
ATOM 610 N N . PRO A 1 82 ? 21.680 9.827 -10.504 1.00 95.50 82 PRO A N 1
ATOM 611 C CA . PRO A 1 82 ? 22.018 10.617 -11.689 1.00 95.50 82 PRO A CA 1
ATOM 612 C C . PRO A 1 82 ? 21.398 10.090 -12.993 1.00 95.50 82 PRO A C 1
ATOM 614 O O . PRO A 1 82 ? 20.899 8.961 -13.090 1.00 95.50 82 PRO A O 1
ATOM 617 N N . THR A 1 83 ? 21.368 10.951 -14.008 1.00 90.50 83 THR A N 1
ATOM 618 C CA . THR A 1 83 ? 20.881 10.622 -15.356 1.00 90.50 83 THR A CA 1
ATOM 619 C C . THR A 1 83 ? 21.714 9.496 -15.968 1.00 90.50 83 THR A C 1
ATOM 621 O O . THR A 1 83 ? 22.912 9.399 -15.723 1.00 90.50 83 THR A O 1
ATOM 624 N N . GLY A 1 84 ? 21.073 8.611 -16.733 1.00 89.94 84 GLY A N 1
ATOM 625 C CA . GLY A 1 84 ? 21.749 7.483 -17.383 1.00 89.94 84 GLY A CA 1
ATOM 626 C C . GLY A 1 84 ? 21.991 6.247 -16.505 1.00 89.94 84 GLY A C 1
ATOM 627 O O . GLY A 1 84 ? 22.370 5.215 -17.038 1.00 89.94 84 GLY A O 1
ATOM 628 N N . LEU A 1 85 ? 21.694 6.281 -15.198 1.00 95.00 85 LEU A N 1
ATOM 629 C CA . LEU A 1 85 ? 21.833 5.106 -14.311 1.00 95.00 85 LEU A CA 1
ATOM 630 C C . LEU A 1 85 ? 20.751 4.019 -14.476 1.00 95.00 85 LEU A C 1
ATOM 632 O O . LEU A 1 85 ? 20.731 3.054 -13.720 1.00 95.00 85 LEU A O 1
ATOM 636 N N . GLY A 1 86 ? 19.815 4.175 -15.414 1.00 93.56 86 GLY A N 1
ATOM 637 C CA . GLY A 1 86 ? 18.784 3.158 -15.660 1.00 93.56 86 GLY A CA 1
ATOM 638 C C . GLY A 1 86 ? 17.584 3.184 -14.704 1.00 93.56 86 GLY A C 1
ATOM 639 O O . GLY A 1 86 ? 16.859 2.198 -14.619 1.00 93.56 86 GLY A O 1
ATOM 640 N N . LYS A 1 87 ? 17.315 4.305 -14.016 1.00 95.00 87 LYS A N 1
ATOM 641 C CA . LYS A 1 87 ? 16.114 4.471 -13.162 1.00 95.00 87 LYS A CA 1
ATOM 642 C C . LYS A 1 87 ? 14.823 4.137 -13.912 1.00 95.00 87 LYS A C 1
ATOM 644 O O . LYS A 1 87 ? 14.034 3.319 -13.454 1.00 95.00 87 LYS A O 1
ATOM 649 N N . THR A 1 88 ? 14.647 4.742 -15.087 1.00 93.50 88 THR A N 1
ATOM 650 C CA . THR A 1 88 ? 13.490 4.506 -15.957 1.00 93.50 88 THR A CA 1
ATOM 651 C C . THR A 1 88 ? 13.427 3.046 -16.387 1.00 93.50 88 THR A C 1
ATOM 653 O O . THR A 1 88 ? 12.353 2.468 -16.380 1.00 93.50 88 THR A O 1
ATOM 656 N N . THR A 1 89 ? 14.570 2.417 -16.672 1.00 93.94 89 THR A N 1
ATOM 657 C CA . THR A 1 89 ? 14.643 0.994 -17.029 1.00 93.94 89 THR A CA 1
ATOM 658 C C . THR A 1 89 ? 14.110 0.099 -15.911 1.00 93.94 89 THR A C 1
ATOM 660 O O . THR A 1 89 ? 13.272 -0.759 -16.173 1.00 93.94 89 THR A O 1
ATOM 663 N N . ILE A 1 90 ? 14.545 0.319 -14.666 1.00 94.31 90 ILE A N 1
ATOM 664 C CA . ILE A 1 90 ? 14.078 -0.468 -13.515 1.00 94.31 90 ILE A CA 1
ATOM 665 C C . ILE A 1 90 ? 12.587 -0.227 -13.264 1.00 94.31 90 ILE A C 1
ATOM 667 O O . ILE A 1 90 ? 11.836 -1.188 -13.118 1.00 94.31 90 ILE A O 1
ATOM 671 N N . LEU A 1 91 ? 12.141 1.034 -13.268 1.00 94.69 91 LEU A N 1
ATOM 672 C CA . LEU A 1 91 ? 10.730 1.373 -13.066 1.00 94.69 91 LEU A CA 1
ATOM 673 C C . LEU A 1 91 ? 9.831 0.758 -14.148 1.00 94.69 91 LEU A C 1
ATOM 675 O O . LEU A 1 91 ? 8.773 0.215 -13.825 1.00 94.69 91 LEU A O 1
ATOM 679 N N . SER A 1 92 ? 10.260 0.787 -15.412 1.00 94.12 92 SER A N 1
ATOM 680 C CA . SER A 1 92 ? 9.542 0.147 -16.517 1.00 94.12 92 SER A CA 1
ATOM 681 C C . SER A 1 92 ? 9.473 -1.365 -16.326 1.00 94.12 92 SER A C 1
ATOM 683 O O . SER A 1 92 ? 8.405 -1.948 -16.489 1.00 94.12 92 SER A O 1
ATOM 685 N N . GLN A 1 93 ? 10.583 -2.002 -15.935 1.00 95.56 93 GLN A N 1
ATOM 686 C CA . GLN A 1 93 ? 10.624 -3.444 -15.694 1.00 95.56 93 GLN A CA 1
ATOM 687 C C . GLN A 1 93 ? 9.694 -3.853 -14.545 1.00 95.56 93 GLN A C 1
ATOM 689 O O . GLN A 1 93 ? 8.915 -4.787 -14.703 1.00 95.56 93 GLN A O 1
ATOM 694 N N . MET A 1 94 ? 9.717 -3.124 -13.424 1.00 95.44 94 MET A N 1
ATOM 695 C CA . 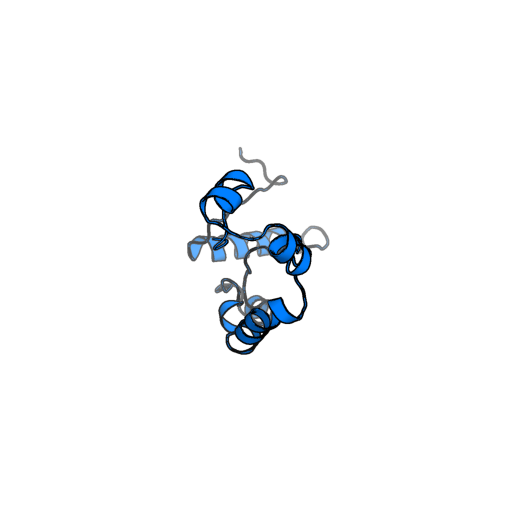MET A 1 94 ? 8.801 -3.344 -12.297 1.00 95.44 94 MET A CA 1
ATOM 696 C C . MET A 1 94 ? 7.337 -3.176 -12.716 1.00 95.44 94 MET A C 1
ATOM 698 O O . MET A 1 94 ? 6.493 -3.982 -12.338 1.00 95.44 94 MET A O 1
ATOM 702 N N . SER A 1 95 ? 7.038 -2.152 -13.518 1.00 95.19 95 SER A N 1
ATOM 703 C CA . SER A 1 95 ? 5.676 -1.879 -13.992 1.00 95.19 95 SER A CA 1
ATOM 704 C C . SER A 1 95 ? 5.165 -2.979 -14.920 1.00 95.19 95 SER A C 1
ATOM 706 O O . SER A 1 95 ? 4.024 -3.414 -14.788 1.00 95.19 95 SER A O 1
ATOM 708 N N . LEU A 1 96 ? 6.010 -3.468 -15.831 1.00 96.06 96 LEU A N 1
ATOM 709 C CA . LEU A 1 96 ? 5.675 -4.600 -16.693 1.00 96.06 96 LEU A CA 1
ATOM 710 C C . LEU A 1 96 ? 5.449 -5.874 -15.877 1.00 96.06 96 LEU A C 1
ATOM 712 O O . LEU A 1 96 ? 4.461 -6.561 -16.108 1.00 96.06 96 LEU A O 1
ATOM 716 N N . ASP A 1 97 ? 6.312 -6.160 -14.902 1.00 95.88 97 ASP A N 1
ATOM 717 C CA . ASP A 1 97 ? 6.192 -7.334 -14.031 1.00 95.88 97 ASP A CA 1
ATOM 718 C C . ASP A 1 97 ? 4.838 -7.348 -13.300 1.00 95.88 97 ASP A C 1
ATOM 720 O O . ASP A 1 97 ? 4.063 -8.296 -13.429 1.00 95.88 97 ASP A O 1
ATOM 724 N N . LEU A 1 98 ? 4.482 -6.237 -12.645 1.00 95.62 98 LEU A N 1
ATOM 725 C CA . LEU A 1 98 ? 3.191 -6.074 -11.969 1.00 95.62 98 LEU A CA 1
ATOM 726 C C . LEU A 1 98 ? 2.008 -6.185 -12.944 1.00 95.62 98 LEU A C 1
ATOM 728 O O . LEU A 1 98 ? 1.040 -6.896 -12.666 1.00 95.62 98 LEU A O 1
ATOM 732 N N . CYS A 1 99 ? 2.099 -5.539 -14.108 1.00 96.31 99 CYS A N 1
ATOM 733 C CA . CYS A 1 99 ? 1.060 -5.589 -15.134 1.00 96.31 99 CYS A CA 1
ATOM 734 C C . CYS A 1 99 ? 0.826 -7.017 -15.651 1.00 96.31 99 CYS A C 1
ATOM 736 O O . CYS A 1 99 ? -0.321 -7.449 -15.757 1.00 96.31 99 CYS A O 1
ATOM 738 N N . THR A 1 100 ? 1.892 -7.785 -15.904 1.00 96.00 100 THR A N 1
ATOM 739 C CA . THR A 1 100 ? 1.784 -9.182 -16.365 1.00 96.00 100 THR A CA 1
ATOM 740 C C . THR A 1 100 ? 1.169 -10.115 -15.326 1.00 96.00 100 THR A C 1
ATOM 742 O O . THR A 1 100 ? 0.531 -11.099 -15.692 1.00 96.00 100 THR A O 1
ATOM 745 N N . GLN A 1 101 ? 1.292 -9.782 -14.040 1.00 95.62 101 GLN A N 1
ATOM 746 C CA . GLN A 1 101 ? 0.657 -10.502 -12.935 1.00 95.62 101 GLN A CA 1
ATOM 747 C C . GLN A 1 101 ? -0.802 -10.069 -12.689 1.00 95.62 101 GLN A C 1
ATOM 749 O O . GLN A 1 101 ? -1.438 -10.546 -11.751 1.00 95.62 101 GLN A O 1
ATOM 754 N N . GLY A 1 102 ? -1.350 -9.177 -13.523 1.00 95.44 102 GLY A N 1
ATOM 755 C CA . GLY A 1 102 ? -2.733 -8.707 -13.426 1.00 95.44 102 GLY A CA 1
ATOM 756 C C . GLY A 1 102 ? -2.943 -7.545 -12.451 1.00 95.44 102 GLY A C 1
ATOM 757 O O . GLY A 1 102 ? -4.084 -7.22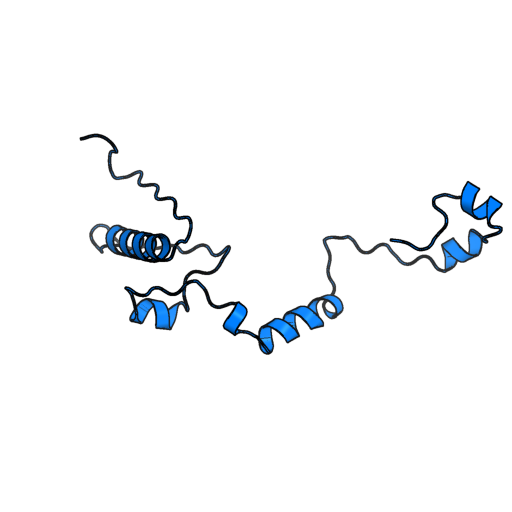1 -12.126 1.00 95.44 102 GLY A O 1
ATOM 758 N N . VAL A 1 103 ? -1.873 -6.896 -11.980 1.00 95.69 103 VAL A N 1
ATOM 759 C CA . VAL A 1 103 ? -1.992 -5.676 -11.173 1.00 95.69 103 VAL A CA 1
ATOM 760 C C . VAL A 1 103 ? -2.306 -4.499 -12.089 1.00 95.69 103 VAL A C 1
ATOM 762 O O . VAL A 1 103 ? -1.570 -4.214 -13.039 1.00 95.69 103 VAL A O 1
ATOM 765 N N . ASN A 1 104 ? -3.376 -3.768 -11.775 1.00 95.50 104 ASN A N 1
ATOM 766 C CA . ASN A 1 104 ? -3.723 -2.534 -12.475 1.00 95.50 104 ASN A CA 1
ATOM 767 C C . ASN A 1 104 ? -2.568 -1.530 -12.375 1.00 95.50 104 ASN A C 1
ATOM 769 O O . ASN A 1 104 ? -2.316 -0.961 -11.314 1.00 95.50 104 ASN A O 1
ATOM 773 N N . THR A 1 105 ? -1.881 -1.319 -13.496 1.00 95.69 105 THR A N 1
ATOM 774 C CA . THR A 1 105 ? -0.653 -0.527 -13.567 1.00 95.69 105 THR A CA 1
ATOM 775 C C . THR A 1 105 ? -0.867 0.653 -14.505 1.00 95.69 105 THR A C 1
ATOM 777 O O . THR A 1 105 ? -1.128 0.469 -15.692 1.00 95.69 105 THR A O 1
ATOM 780 N N . LEU A 1 106 ? -0.753 1.873 -13.976 1.00 94.38 106 LEU A N 1
ATOM 781 C CA . LEU A 1 106 ? -0.775 3.109 -14.757 1.00 94.38 106 LEU A CA 1
ATOM 782 C C . LEU A 1 106 ? 0.654 3.637 -14.899 1.00 94.38 106 LEU A C 1
ATOM 784 O O . LEU A 1 106 ? 1.310 3.921 -13.899 1.00 94.38 106 LEU A O 1
ATOM 788 N N . TRP A 1 107 ? 1.118 3.810 -16.136 1.00 91.25 107 TRP A N 1
ATOM 789 C CA . TRP A 1 107 ? 2.430 4.382 -16.429 1.00 91.25 107 TRP A CA 1
ATOM 790 C C . TRP A 1 107 ? 2.296 5.812 -16.952 1.00 91.25 107 TRP A C 1
ATOM 792 O O . TRP A 1 107 ? 1.686 6.046 -17.994 1.00 91.25 107 TRP A O 1
ATOM 802 N N . GLY A 1 108 ? 2.892 6.767 -16.240 1.00 90.56 108 GLY A N 1
ATOM 803 C CA . GLY A 1 108 ? 2.969 8.165 -16.655 1.00 90.56 108 GLY A CA 1
ATOM 804 C C . GLY A 1 108 ? 4.418 8.586 -16.861 1.00 90.56 108 GLY A C 1
ATOM 805 O O . GLY A 1 108 ? 5.141 8.780 -15.887 1.00 90.56 108 GLY A O 1
ATOM 806 N N . SER A 1 109 ? 4.843 8.752 -18.117 1.00 87.31 109 SER A N 1
ATOM 807 C CA . SER A 1 109 ? 6.140 9.356 -18.440 1.00 87.31 109 SER A CA 1
ATOM 808 C C . SER A 1 109 ? 5.942 10.783 -18.934 1.00 87.31 109 SER A C 1
ATOM 810 O O . SER A 1 109 ? 5.237 11.008 -19.913 1.00 87.31 109 SER A O 1
ATOM 812 N N . PHE A 1 110 ? 6.585 11.740 -18.265 1.00 85.81 110 PHE A N 1
ATOM 813 C CA . PHE A 1 110 ? 6.617 13.146 -18.692 1.00 85.81 110 PHE A CA 1
ATOM 814 C C . PHE A 1 110 ? 7.887 13.501 -19.477 1.00 85.81 110 PHE A C 1
ATOM 816 O O . PHE A 1 110 ? 7.994 14.595 -20.020 1.00 85.81 110 PHE A O 1
ATOM 823 N N . GLU A 1 111 ? 8.850 12.581 -19.535 1.00 81.00 111 GLU A N 1
ATOM 824 C CA . GLU A 1 111 ? 10.105 12.750 -20.274 1.00 81.00 111 GLU A CA 1
ATOM 825 C C . GLU A 1 111 ? 9.968 12.274 -21.730 1.00 81.00 111 GLU A C 1
ATOM 827 O O . GLU A 1 111 ? 10.584 12.835 -22.636 1.00 81.00 111 GLU A O 1
ATOM 832 N N . ILE A 1 112 ? 9.129 11.262 -21.975 1.00 72.94 112 ILE A N 1
ATOM 833 C CA . ILE A 1 112 ? 8.942 10.641 -23.289 1.00 72.94 112 ILE A CA 1
ATOM 834 C C . ILE A 1 112 ? 7.693 11.227 -23.956 1.00 72.94 112 ILE A C 1
ATOM 836 O O . ILE A 1 112 ? 6.601 11.196 -23.392 1.00 72.94 112 ILE A O 1
ATOM 840 N N . LYS A 1 113 ? 7.832 11.749 -25.180 1.00 73.88 113 LYS A N 1
ATOM 841 C CA . LYS A 1 113 ? 6.682 12.214 -25.970 1.00 73.88 113 LYS A CA 1
ATOM 842 C C . LYS A 1 113 ? 5.822 11.027 -26.414 1.00 73.88 113 LYS A C 1
ATOM 844 O O . LYS A 1 113 ? 6.340 10.046 -26.935 1.00 73.88 113 LYS A O 1
ATOM 849 N N . ASN A 1 114 ? 4.502 11.160 -26.272 1.00 70.56 114 ASN A N 1
ATOM 850 C CA . ASN A 1 114 ? 3.535 10.136 -26.694 1.00 70.56 114 ASN A CA 1
ATOM 851 C C . ASN A 1 114 ? 3.386 1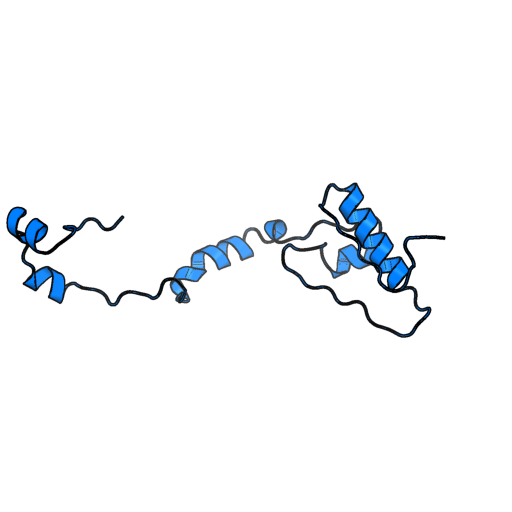0.009 -28.222 1.00 70.56 114 ASN A C 1
ATOM 853 O O . ASN A 1 114 ? 2.927 8.980 -28.705 1.00 70.56 114 ASN A O 1
ATOM 857 N N . HIS A 1 115 ? 3.742 11.046 -28.982 1.00 69.94 115 HIS A N 1
ATOM 858 C CA . HIS A 1 115 ? 3.745 11.040 -30.446 1.00 69.94 115 HIS A CA 1
ATOM 859 C C . HIS A 1 115 ? 5.185 11.066 -30.954 1.00 69.94 115 HIS A C 1
ATOM 861 O O . HIS A 1 115 ? 6.054 11.693 -30.339 1.00 69.94 115 HIS A O 1
ATOM 867 N N . ARG A 1 116 ? 5.417 10.381 -32.073 1.00 55.56 116 ARG A N 1
ATOM 868 C CA . ARG A 1 116 ? 6.669 10.457 -32.821 1.00 55.56 116 ARG A CA 1
ATOM 869 C C . ARG A 1 116 ? 6.593 11.567 -33.858 1.00 55.56 116 ARG A C 1
ATOM 871 O O . ARG A 1 116 ? 5.492 11.738 -34.426 1.00 55.56 116 ARG A O 1
#

Secondary structure (DSSP, 8-state):
---S-SSHHHHHHTT--HHHHHHHPPPPPPTT---HHHHHHHHHHHHH-GGGGPPBP-SS-HHHHHHH-SB-TT-------STTSSHHHHHHHHHHHHHHTT-------SSS-S--

Nearest PDB structures (foldseek):
  7t8c-assembly1_B  TM=6.478E-01  e=1.466E-05  Homo sapiens
  7t8b-assembly1_H  TM=6.454E-01  e=2.523E-05  Homo sapiens

pLDDT: mean 88.67, std 8.99, range [42.38, 96.31]

Organism: NCBI:txid70186

Solvent-accessible surface area (backbone atoms only — not comparable to full-atom values): 7706 Å² total; per-residue (Å²): 130,83,96,62,64,91,46,75,65,50,21,56,76,66,72,48,63,63,70,57,52,62,73,69,56,71,80,82,72,55,95,89,63,82,55,74,78,70,45,50,62,58,55,49,49,46,72,78,43,50,74,79,72,50,23,59,70,40,80,90,40,59,72,58,24,72,73,64,44,26,58,48,92,91,66,86,87,85,87,85,77,69,86,89,74,46,62,67,58,53,53,49,51,54,47,50,46,42,38,76,73,69,42,92,68,87,87,85,66,90,86,60,74,95,68,135

Mean predicted aligned error: 8.99 Å

Sequence (116 aa):
MANGPKDANEALLKSVSIADLIKSAARPQHEQILGIADLRADVLDEVLYGSKYIGVPFATLPTLQALLKGHRKGELTVFTGPTGLGKTTILSQMSLDLCTQGVNTLWGSFEIKNHR

Radius of gyration: 26.52 Å; Cα contacts (8 Å, |Δi|>4): 58; chains: 1; bounding box: 65×28×68 Å

Foldseek 3Di:
DDPDQPDPVSCVVVVHDPVVVVVPDDDDDDPPDDDPVRCPVVVVCCVVCVVVQQADAQPPCVVVCVVRSYDGPPDDDDDDDDPPPCSVVVVVSNQVSCVVVVHDGDDDDPPDDPPD